Protein AF-A0A524NLH5-F1 (afdb_monomer)

Solvent-accessible surface area (backbone atoms only — not comparable to full-atom values): 4425 Å² total; per-residue (Å²): 73,56,71,72,56,49,50,53,48,39,52,49,44,26,74,75,54,73,43,83,57,46,80,44,81,39,98,87,67,37,41,36,34,34,39,54,46,90,80,50,52,76,66,53,46,49,47,48,53,54,52,28,63,78,66,69,35,34,77,44,81,52,98,66,24,38,36,43,35,76,58,79,73,79,91,128

Mean predicted aligned error: 4.73 Å

Sequence (76 aa):
MNISEAMKLKTKIHASCGIDLKMLDTSEDGLVLYIERKAIDIGAYKLLADYTAQNDLSLQLDIGNFIVSKNALPPH

Radius of gyration: 11.28 Å; Cα contacts (8 Å, |Δi|>4): 107; chains: 1; bounding box: 26×18×30 Å

pLDDT: mean 84.63, std 8.71, range [53.75, 91.94]

Foldseek 3Di:
DDPVVVVVVQVVLCVQQVDRWDWDQDPPQGIKTKDALVVDDPSSVVSVVVVCVVVCWDWDQDPRMTIIGNDPDPDD

Structure (mmCIF, N/CA/C/O backbone):
data_AF-A0A524NLH5-F1
#
_entry.id   AF-A0A524NLH5-F1
#
loop_
_atom_site.group_PDB
_atom_site.id
_atom_site.type_symbol
_atom_site.label_atom_id
_atom_site.label_alt_id
_atom_site.label_comp_id
_atom_site.label_asym_id
_atom_site.label_entity_id
_atom_site.label_seq_id
_atom_site.pdbx_PDB_ins_code
_atom_site.Cartn_x
_atom_site.Cartn_y
_atom_site.Cartn_z
_atom_site.occupancy
_atom_site.B_iso_or_equiv
_atom_site.auth_seq_id
_atom_site.auth_comp_id
_atom_site.auth_asym_id
_atom_site.auth_atom_id
_atom_site.pdbx_PDB_model_num
ATOM 1 N N . MET A 1 1 ? -7.934 -0.232 10.136 1.00 80.81 1 MET A N 1
ATOM 2 C CA . MET A 1 1 ? -9.139 -0.579 9.308 1.00 80.81 1 MET A CA 1
ATOM 3 C C . MET A 1 1 ? -9.667 -1.954 9.713 1.00 80.81 1 MET A C 1
ATOM 5 O O . MET A 1 1 ? -8.958 -2.655 10.422 1.00 80.81 1 MET A O 1
ATOM 9 N N . ASN A 1 2 ? -10.879 -2.360 9.306 1.00 84.31 2 ASN A N 1
ATOM 10 C CA . ASN A 1 2 ? -11.331 -3.745 9.527 1.00 84.31 2 ASN A CA 1
ATOM 11 C C . ASN A 1 2 ? -10.851 -4.698 8.409 1.00 84.31 2 ASN A C 1
ATOM 13 O O . ASN A 1 2 ? -10.389 -4.258 7.354 1.00 84.31 2 ASN A O 1
ATOM 17 N N . ILE A 1 3 ? -10.982 -6.013 8.616 1.00 86.12 3 ILE A N 1
ATOM 18 C CA . ILE A 1 3 ? -10.476 -7.024 7.670 1.00 86.12 3 ILE A CA 1
ATOM 19 C C . ILE A 1 3 ? -11.173 -7.002 6.307 1.00 86.12 3 ILE A C 1
ATOM 21 O O . ILE A 1 3 ? -10.528 -7.191 5.277 1.00 86.12 3 ILE A O 1
ATOM 25 N N . SER A 1 4 ? -12.478 -6.719 6.276 1.00 86.88 4 SER A N 1
ATOM 26 C CA . SER A 1 4 ? -13.240 -6.624 5.027 1.00 86.88 4 SER A CA 1
ATOM 27 C C . SER A 1 4 ? -12.749 -5.452 4.178 1.00 86.88 4 SER A C 1
ATOM 29 O O . SER A 1 4 ? -12.592 -5.570 2.963 1.00 86.88 4 SER A O 1
ATOM 31 N N . GLU A 1 5 ? -12.462 -4.322 4.818 1.00 85.25 5 GLU A N 1
ATOM 32 C CA . GLU A 1 5 ? -11.915 -3.135 4.168 1.00 85.25 5 GLU A CA 1
ATOM 33 C C . GLU A 1 5 ? -10.491 -3.365 3.666 1.00 85.25 5 GLU A C 1
ATOM 35 O O . GLU A 1 5 ? -10.211 -3.051 2.510 1.00 85.25 5 GLU A O 1
ATOM 40 N N . ALA A 1 6 ? -9.626 -3.961 4.492 1.00 87.69 6 ALA A N 1
ATOM 41 C CA . ALA A 1 6 ? -8.251 -4.291 4.123 1.00 87.69 6 ALA A CA 1
ATOM 42 C C . ALA A 1 6 ? -8.204 -5.214 2.901 1.00 87.69 6 ALA A C 1
ATOM 44 O O . ALA A 1 6 ? -7.485 -4.943 1.941 1.00 87.69 6 ALA A O 1
ATOM 45 N N . MET A 1 7 ? -9.044 -6.252 2.880 1.00 90.06 7 MET A N 1
ATOM 46 C CA . MET A 1 7 ? -9.140 -7.183 1.755 1.00 90.06 7 MET A CA 1
ATOM 47 C C . MET A 1 7 ? -9.659 -6.516 0.480 1.00 90.06 7 MET A C 1
ATOM 49 O O . MET A 1 7 ? -9.113 -6.743 -0.603 1.00 90.06 7 MET A O 1
ATOM 53 N N . LYS A 1 8 ? -10.684 -5.658 0.587 1.00 89.06 8 LYS A N 1
ATOM 54 C CA . LYS A 1 8 ? -11.180 -4.874 -0.556 1.00 89.06 8 LYS A CA 1
ATOM 55 C C . LYS A 1 8 ? -10.086 -3.971 -1.111 1.00 89.06 8 LYS A C 1
ATOM 57 O O . LYS A 1 8 ? -9.922 -3.892 -2.326 1.00 89.06 8 LYS A O 1
ATOM 62 N N . LEU A 1 9 ? -9.341 -3.306 -0.233 1.00 87.38 9 LEU A N 1
ATOM 63 C CA . LEU A 1 9 ? -8.290 -2.385 -0.628 1.00 87.38 9 LEU A CA 1
ATOM 64 C C . LEU A 1 9 ? -7.104 -3.117 -1.269 1.00 87.38 9 LEU A C 1
ATOM 66 O O . LEU A 1 9 ? -6.688 -2.740 -2.361 1.00 87.38 9 LEU A O 1
ATOM 70 N N . LYS A 1 10 ? -6.644 -4.215 -0.660 1.00 90.81 10 LYS A N 1
ATOM 71 C CA . LYS A 1 10 ? -5.618 -5.109 -1.213 1.00 90.81 10 LYS A CA 1
ATOM 72 C C . LYS A 1 10 ? -6.001 -5.600 -2.611 1.00 90.81 10 LYS A C 1
ATOM 74 O O . LYS A 1 10 ? -5.201 -5.498 -3.534 1.00 90.81 10 LYS A O 1
ATOM 79 N N . THR A 1 11 ? -7.236 -6.073 -2.784 1.00 90.69 11 THR A N 1
ATOM 80 C CA . THR A 1 11 ? -7.727 -6.576 -4.079 1.00 90.69 11 THR A CA 1
ATOM 81 C C . THR A 1 11 ? -7.754 -5.476 -5.138 1.00 90.69 11 THR A C 1
ATOM 83 O O . THR A 1 11 ? -7.321 -5.700 -6.266 1.00 90.69 11 THR A O 1
ATOM 86 N N . LYS A 1 12 ? -8.228 -4.273 -4.784 1.00 87.12 12 LYS A N 1
ATOM 87 C CA . LYS A 1 12 ? -8.246 -3.134 -5.709 1.00 87.12 12 LYS A CA 1
ATOM 88 C C . LYS A 1 12 ? -6.839 -2.696 -6.107 1.00 87.12 12 LYS A C 1
ATOM 90 O O . LYS A 1 12 ? -6.585 -2.528 -7.290 1.00 87.12 12 LYS A O 1
ATOM 95 N N . ILE A 1 13 ? -5.924 -2.557 -5.149 1.00 86.25 13 ILE A N 1
ATOM 96 C CA . ILE A 1 13 ? -4.542 -2.147 -5.435 1.00 86.25 13 ILE A CA 1
ATOM 97 C C . ILE A 1 13 ? -3.834 -3.197 -6.290 1.00 86.25 13 ILE A C 1
ATOM 99 O O . ILE A 1 13 ? -3.153 -2.833 -7.243 1.00 86.25 13 ILE A O 1
ATOM 103 N N . HIS A 1 14 ? -4.052 -4.485 -6.027 1.00 90.25 14 HIS A N 1
ATOM 104 C CA . HIS A 1 14 ? -3.527 -5.542 -6.883 1.00 90.25 14 HIS A CA 1
ATOM 105 C C . HIS A 1 14 ? -4.082 -5.451 -8.311 1.00 90.25 14 HIS A C 1
ATOM 107 O O . H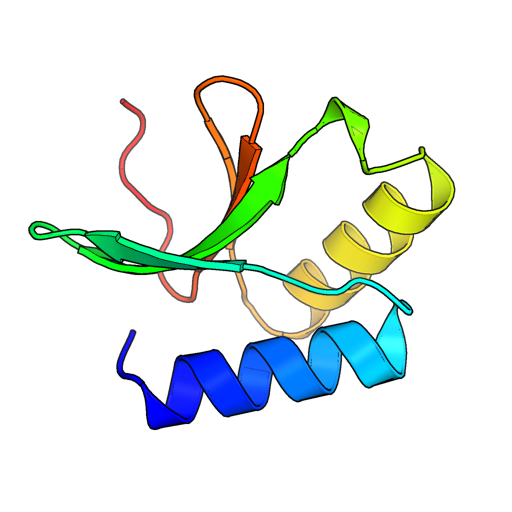IS A 1 14 ? -3.315 -5.479 -9.268 1.00 90.2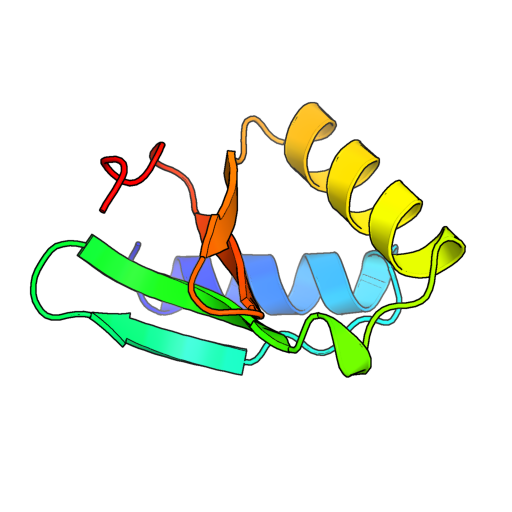5 14 HIS A O 1
ATOM 113 N N . ALA A 1 15 ? -5.395 -5.263 -8.470 1.00 88.19 15 ALA A N 1
ATOM 114 C CA . ALA A 1 15 ? -6.019 -5.129 -9.785 1.00 88.19 15 ALA A CA 1
ATOM 115 C C . ALA A 1 15 ? -5.581 -3.860 -10.543 1.00 88.19 15 ALA A C 1
ATOM 117 O O . ALA A 1 15 ? -5.468 -3.887 -11.765 1.00 88.19 15 ALA A O 1
ATOM 118 N N . SER A 1 16 ? -5.342 -2.753 -9.834 1.00 85.06 16 SER A N 1
ATOM 119 C CA . SER A 1 16 ? -4.974 -1.464 -10.435 1.00 85.06 16 SER A CA 1
ATOM 120 C C . SER A 1 16 ? -3.473 -1.304 -10.672 1.00 85.06 16 SER A C 1
ATOM 122 O O . SER A 1 16 ? -3.079 -0.687 -11.656 1.00 85.06 16 SER A O 1
ATOM 124 N N . CYS A 1 17 ? -2.640 -1.829 -9.774 1.00 83.62 17 CYS A N 1
ATOM 125 C CA . CYS A 1 17 ? -1.197 -1.579 -9.753 1.00 83.62 17 CYS A CA 1
ATOM 126 C C . CYS A 1 17 ? -0.354 -2.848 -9.957 1.00 83.62 17 CYS A C 1
ATOM 128 O O . CYS A 1 17 ? 0.860 -2.742 -10.086 1.00 83.62 17 CYS A O 1
ATOM 130 N N . GLY A 1 18 ? -0.949 -4.048 -9.936 1.00 85.69 18 GLY A N 1
ATOM 131 C CA . GLY A 1 18 ? -0.212 -5.320 -9.959 1.00 85.69 18 GLY A CA 1
ATOM 132 C C . GLY A 1 18 ? 0.566 -5.616 -8.670 1.00 85.69 18 GLY A C 1
ATOM 133 O O . GLY A 1 18 ? 1.375 -6.539 -8.634 1.00 85.69 18 GLY A O 1
ATOM 134 N N . ILE A 1 19 ? 0.338 -4.839 -7.607 1.00 87.12 19 ILE A N 1
ATOM 135 C CA . ILE A 1 19 ? 1.087 -4.911 -6.349 1.00 87.12 19 ILE A CA 1
ATOM 136 C C . ILE A 1 19 ? 0.345 -5.809 -5.361 1.00 87.12 19 ILE A C 1
ATOM 138 O O . ILE A 1 19 ? -0.815 -5.551 -5.037 1.00 87.12 19 ILE A O 1
ATOM 142 N N . ASP A 1 20 ? 1.009 -6.846 -4.850 1.00 88.56 20 ASP A N 1
ATOM 143 C CA . ASP A 1 20 ? 0.471 -7.643 -3.747 1.00 88.56 20 ASP A CA 1
ATOM 144 C C . ASP A 1 20 ? 0.862 -7.027 -2.399 1.00 88.56 20 ASP A C 1
ATOM 146 O O . ASP A 1 20 ? 2.019 -7.064 -1.978 1.00 88.56 20 ASP A O 1
ATOM 150 N N . LEU A 1 21 ? -0.121 -6.432 -1.726 1.00 89.19 21 LEU A N 1
ATOM 151 C CA . LEU A 1 21 ? 0.063 -5.865 -0.396 1.00 89.19 21 LEU A CA 1
ATOM 152 C C . LEU A 1 21 ? -0.045 -6.953 0.671 1.00 89.19 21 LEU A C 1
ATOM 154 O O . LEU A 1 21 ? -0.946 -7.797 0.644 1.00 89.19 21 LEU A O 1
ATOM 158 N N . LYS A 1 22 ? 0.837 -6.901 1.665 1.00 91.56 22 LYS A N 1
ATOM 159 C CA . LYS A 1 22 ? 0.725 -7.703 2.883 1.00 91.56 22 LYS A CA 1
ATOM 160 C C . LYS A 1 22 ? -0.203 -6.991 3.870 1.00 91.56 22 LYS A C 1
ATOM 162 O O . LYS A 1 22 ? -0.353 -5.774 3.830 1.00 91.56 22 LYS A O 1
ATOM 167 N N . MET A 1 23 ? -0.857 -7.757 4.733 1.00 90.94 23 MET A N 1
ATOM 168 C CA . MET A 1 23 ? -1.692 -7.235 5.816 1.00 90.94 23 MET A CA 1
ATOM 169 C C . MET A 1 23 ? -0.951 -7.411 7.132 1.00 90.94 23 MET A C 1
ATOM 171 O O . MET A 1 23 ? -0.451 -8.502 7.401 1.00 90.94 23 MET A O 1
ATOM 175 N N . LEU A 1 24 ? -0.906 -6.360 7.939 1.00 87.44 24 LEU A N 1
ATOM 176 C CA . LEU A 1 24 ? -0.392 -6.400 9.301 1.00 87.44 24 LEU A CA 1
ATOM 177 C C . LEU A 1 24 ? -1.508 -5.969 10.239 1.00 87.44 24 LEU A C 1
ATOM 179 O O . LEU A 1 24 ? -2.147 -4.952 9.992 1.00 87.44 24 LEU A O 1
ATOM 183 N N . ASP A 1 25 ? -1.751 -6.746 11.285 1.00 82.94 25 ASP A N 1
ATOM 184 C CA . ASP A 1 25 ? -2.641 -6.338 12.367 1.00 82.94 25 ASP A CA 1
ATOM 185 C C . ASP A 1 25 ? -1.799 -5.614 13.418 1.00 82.94 25 ASP A C 1
ATOM 187 O O . ASP A 1 25 ? -0.931 -6.230 14.043 1.00 82.94 25 ASP A O 1
ATOM 191 N N . THR A 1 26 ? -1.979 -4.300 13.545 1.00 73.44 26 THR A N 1
ATOM 192 C CA . THR A 1 26 ? -1.313 -3.506 14.575 1.00 73.44 26 THR A CA 1
ATOM 193 C C . THR A 1 26 ? -2.275 -3.308 15.737 1.00 73.44 26 THR A C 1
ATOM 195 O O . THR A 1 26 ? -3.453 -2.996 15.566 1.00 73.44 26 THR A O 1
ATOM 198 N N . SER A 1 27 ? -1.779 -3.493 16.958 1.00 68.06 27 SER A N 1
ATOM 199 C CA . SER A 1 27 ? -2.588 -3.354 18.172 1.00 68.06 27 SER A CA 1
ATOM 200 C C . SER A 1 27 ? -3.123 -1.934 18.393 1.00 68.06 27 SER A C 1
ATOM 202 O O . SER A 1 27 ? -4.114 -1.777 19.101 1.00 68.06 27 SER A O 1
ATOM 204 N N . GLU A 1 28 ? -2.484 -0.917 17.805 1.00 67.62 28 GLU A N 1
ATOM 205 C CA . GLU A 1 28 ? -2.837 0.500 17.981 1.00 67.62 28 GLU A CA 1
ATOM 206 C C . GLU A 1 28 ? -3.725 1.052 16.849 1.00 67.62 28 GLU A C 1
ATOM 208 O O . GLU A 1 28 ? -4.683 1.771 17.132 1.00 67.62 28 GLU A O 1
ATOM 213 N N . ASP A 1 29 ? -3.498 0.659 15.589 1.00 64.69 29 ASP A N 1
ATOM 214 C CA . ASP A 1 29 ? -4.210 1.208 14.414 1.00 64.69 29 ASP A CA 1
ATOM 215 C C . ASP A 1 29 ? -5.132 0.188 13.712 1.00 64.69 29 ASP A C 1
ATOM 217 O O . ASP A 1 29 ? -5.812 0.481 12.709 1.00 64.69 29 ASP A O 1
ATOM 221 N N . GLY A 1 30 ? -5.191 -1.026 14.261 1.00 78.06 30 GLY A N 1
ATOM 222 C CA . GLY A 1 30 ? -5.859 -2.183 13.684 1.00 78.06 30 GLY A CA 1
ATOM 223 C C . GLY A 1 30 ? -5.127 -2.696 12.446 1.00 78.06 30 GLY A C 1
ATOM 224 O O . GLY A 1 30 ? -3.914 -2.584 12.306 1.00 78.06 30 GLY A O 1
ATOM 225 N N . LEU A 1 31 ? -5.869 -3.246 11.483 1.00 85.50 31 LEU A N 1
ATOM 226 C CA . LEU A 1 31 ? -5.239 -3.728 10.255 1.00 85.50 31 LEU A CA 1
ATOM 227 C C . LEU A 1 31 ? -4.684 -2.562 9.431 1.00 85.50 31 LEU A C 1
ATOM 229 O O . LEU A 1 31 ? -5.383 -1.570 9.222 1.00 85.50 31 LEU A O 1
ATOM 233 N N . VAL A 1 32 ? -3.473 -2.725 8.909 1.00 88.50 32 VAL A N 1
ATOM 234 C CA . VAL A 1 32 ? -2.836 -1.873 7.901 1.00 88.50 32 VAL A CA 1
ATOM 235 C C . VAL A 1 32 ? -2.361 -2.734 6.733 1.00 88.50 32 VAL A C 1
ATOM 237 O O . VAL A 1 32 ? -2.114 -3.936 6.880 1.00 88.50 32 VAL A O 1
ATOM 240 N N . LEU A 1 33 ? -2.252 -2.135 5.549 1.00 90.69 33 LEU A N 1
ATOM 241 C CA . LEU A 1 33 ? -1.620 -2.792 4.411 1.00 90.69 33 LEU A CA 1
ATOM 242 C C . LEU A 1 33 ? -0.189 -2.299 4.287 1.00 90.69 33 LEU A C 1
ATOM 244 O O . LEU A 1 33 ? 0.054 -1.108 4.428 1.00 90.69 33 LEU A O 1
ATOM 248 N N . TYR A 1 34 ? 0.749 -3.187 3.993 1.00 91.94 34 TYR A N 1
ATOM 249 C CA . TYR A 1 34 ? 2.143 -2.807 3.846 1.00 91.94 34 TYR A CA 1
ATOM 250 C C . TYR A 1 34 ? 2.840 -3.565 2.727 1.00 91.94 34 TYR A C 1
ATOM 252 O O . TYR A 1 34 ? 2.421 -4.643 2.297 1.00 91.94 34 TYR A O 1
ATOM 260 N N . ILE A 1 35 ? 3.936 -2.984 2.262 1.00 91.94 35 ILE A N 1
ATOM 261 C CA . ILE A 1 35 ? 4.820 -3.580 1.275 1.00 91.94 35 ILE A CA 1
ATOM 262 C C . ILE A 1 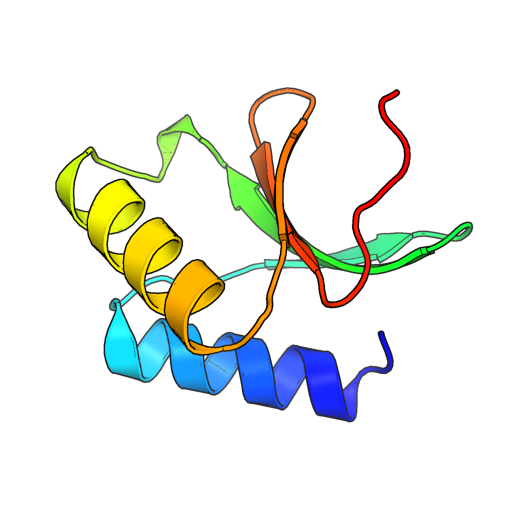35 ? 6.244 -3.081 1.493 1.00 91.94 35 ILE A C 1
ATOM 264 O O . ILE A 1 35 ? 6.490 -1.905 1.748 1.00 91.94 35 ILE A O 1
ATOM 268 N N . GLU A 1 36 ? 7.198 -3.995 1.388 1.00 90.44 36 GLU A N 1
ATOM 269 C CA . GLU A 1 36 ? 8.613 -3.690 1.554 1.00 90.44 36 GLU A CA 1
ATOM 270 C C . GLU A 1 36 ? 9.075 -2.705 0.477 1.00 90.44 36 GLU A C 1
ATOM 272 O O . GLU A 1 36 ? 8.896 -2.944 -0.717 1.00 90.44 36 GLU A O 1
ATOM 277 N N . ARG A 1 37 ? 9.742 -1.616 0.880 1.00 88.56 37 ARG A N 1
ATOM 278 C CA . ARG A 1 37 ? 10.250 -0.594 -0.052 1.00 88.56 37 ARG A CA 1
ATOM 279 C C . ARG A 1 37 ? 11.136 -1.195 -1.139 1.00 88.56 37 ARG A C 1
ATOM 281 O O . ARG A 1 37 ? 11.117 -0.728 -2.269 1.00 88.56 37 ARG A O 1
ATOM 288 N N . LYS A 1 38 ? 11.918 -2.224 -0.799 1.00 88.06 38 LYS A N 1
ATOM 289 C CA . LYS A 1 38 ? 12.820 -2.911 -1.738 1.00 88.06 38 LYS A CA 1
ATOM 290 C C . LYS A 1 38 ? 12.079 -3.699 -2.822 1.00 88.06 38 LYS A C 1
ATOM 292 O O . LYS A 1 38 ? 12.677 -3.982 -3.852 1.00 88.06 38 LYS A O 1
ATOM 297 N N . ALA A 1 39 ? 10.818 -4.055 -2.587 1.00 85.06 39 ALA A N 1
ATOM 298 C CA . ALA A 1 39 ? 9.977 -4.767 -3.543 1.00 85.06 39 ALA A CA 1
ATOM 299 C C . ALA A 1 39 ? 9.236 -3.819 -4.504 1.00 8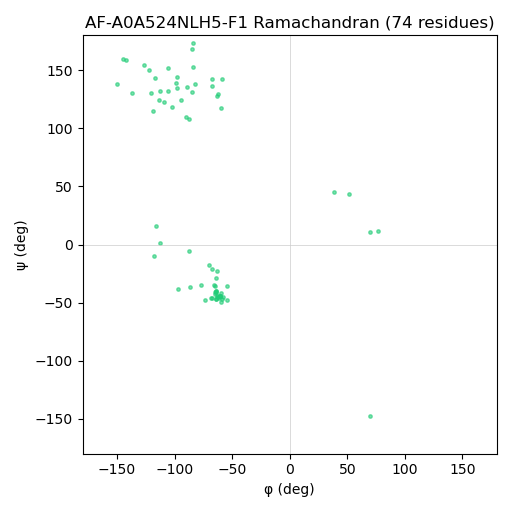5.06 39 ALA A 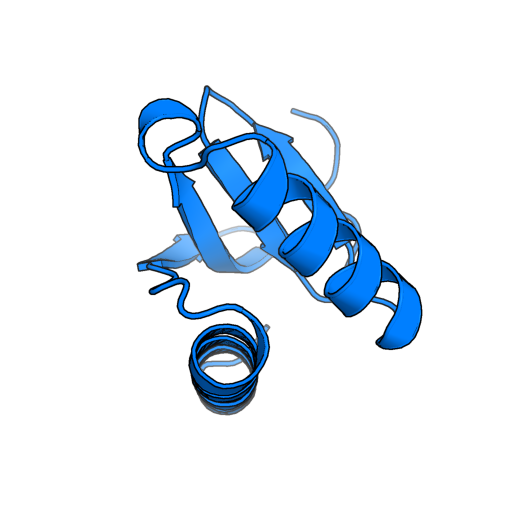C 1
ATOM 301 O O . ALA A 1 39 ? 8.564 -4.289 -5.417 1.00 85.06 39 ALA A O 1
ATOM 302 N N . ILE A 1 40 ? 9.346 -2.500 -4.304 1.00 86.50 40 ILE A N 1
ATOM 303 C CA . ILE A 1 40 ? 8.683 -1.484 -5.121 1.00 86.50 40 ILE A CA 1
ATOM 304 C C . ILE A 1 40 ? 9.711 -0.753 -5.978 1.00 86.50 40 ILE A C 1
ATOM 306 O O . ILE A 1 40 ? 10.640 -0.127 -5.467 1.00 86.50 40 ILE A O 1
ATOM 310 N N . ASP A 1 41 ? 9.499 -0.782 -7.292 1.00 88.38 41 ASP A N 1
ATOM 311 C CA . ASP A 1 41 ? 10.183 0.110 -8.221 1.00 88.38 41 ASP A CA 1
ATOM 312 C C . ASP A 1 41 ? 9.485 1.482 -8.322 1.00 88.38 41 ASP A C 1
ATOM 314 O O . ASP A 1 41 ? 8.411 1.723 -7.767 1.00 88.38 41 ASP A O 1
ATOM 318 N N . ILE A 1 42 ? 10.106 2.418 -9.043 1.00 87.69 42 ILE A N 1
ATOM 319 C CA . ILE A 1 42 ? 9.589 3.787 -9.165 1.00 87.69 42 ILE A CA 1
ATOM 320 C C . ILE A 1 42 ? 8.229 3.863 -9.882 1.00 87.69 42 ILE A C 1
ATOM 322 O O . ILE A 1 42 ? 7.441 4.766 -9.601 1.00 87.69 42 ILE A O 1
ATOM 326 N N . GLY A 1 43 ? 7.940 2.927 -10.791 1.00 87.25 43 GLY A N 1
ATOM 327 C CA . GLY A 1 43 ? 6.676 2.867 -11.521 1.00 87.25 43 GLY A CA 1
ATOM 328 C C . GLY A 1 43 ? 5.544 2.380 -10.624 1.00 87.25 43 GLY A C 1
ATOM 329 O O . GLY A 1 43 ? 4.506 3.034 -10.529 1.00 87.25 43 GLY A O 1
ATOM 330 N N . ALA A 1 44 ? 5.782 1.290 -9.898 1.00 87.06 44 ALA A N 1
ATOM 331 C CA . ALA A 1 44 ? 4.877 0.748 -8.894 1.00 87.06 44 ALA A CA 1
ATOM 332 C C . ALA A 1 44 ? 4.603 1.764 -7.774 1.00 87.06 44 ALA A C 1
ATOM 334 O O . ALA A 1 44 ? 3.450 1.951 -7.388 1.00 87.06 44 ALA A O 1
ATOM 335 N N . TYR A 1 45 ? 5.631 2.483 -7.305 1.00 90.12 45 TYR A N 1
ATOM 336 C CA . TYR A 1 45 ? 5.458 3.562 -6.329 1.00 90.12 45 TYR A CA 1
ATOM 337 C C . TYR A 1 45 ? 4.526 4.652 -6.857 1.00 90.12 45 TYR A C 1
ATOM 339 O O . TYR A 1 45 ? 3.610 5.065 -6.153 1.00 90.12 45 TYR A O 1
ATOM 347 N N . LYS A 1 46 ? 4.735 5.100 -8.101 1.00 91.31 46 LYS A N 1
ATOM 348 C CA . LYS A 1 46 ? 3.909 6.148 -8.705 1.00 91.31 46 LYS A CA 1
ATOM 349 C C . LYS A 1 46 ? 2.449 5.710 -8.839 1.00 91.31 46 LYS A C 1
ATOM 351 O O . LYS A 1 46 ? 1.566 6.461 -8.447 1.00 91.31 46 LYS A O 1
ATOM 356 N N . LEU A 1 47 ? 2.202 4.487 -9.313 1.00 89.62 47 LEU A N 1
ATOM 357 C CA . LEU A 1 47 ? 0.849 3.929 -9.408 1.00 89.62 47 LEU A CA 1
ATOM 358 C C . LEU A 1 47 ? 0.170 3.836 -8.038 1.00 89.62 47 LEU A C 1
ATOM 360 O O . LEU A 1 47 ? -0.990 4.220 -7.898 1.00 89.62 47 LEU A O 1
ATOM 364 N N . LEU A 1 48 ? 0.900 3.367 -7.023 1.00 89.62 48 LEU A N 1
ATOM 365 C CA . LEU A 1 48 ? 0.390 3.275 -5.660 1.00 89.62 48 LEU A CA 1
ATOM 366 C C . LEU A 1 48 ? 0.070 4.662 -5.090 1.00 89.62 48 LEU A C 1
ATOM 368 O O . LEU A 1 48 ? -1.016 4.852 -4.549 1.00 89.62 48 LEU A O 1
ATOM 372 N N . ALA A 1 49 ? 0.977 5.627 -5.253 1.00 91.00 49 ALA A N 1
ATOM 373 C CA . ALA A 1 49 ? 0.799 7.003 -4.804 1.00 91.00 49 ALA A CA 1
ATOM 374 C C . ALA A 1 49 ? -0.422 7.658 -5.470 1.00 91.00 49 ALA A C 1
ATOM 376 O O . ALA A 1 49 ? -1.298 8.166 -4.768 1.00 91.00 49 ALA A O 1
ATOM 377 N N . ASP A 1 50 ? -0.531 7.560 -6.799 1.00 90.50 50 ASP A N 1
ATOM 378 C CA . ASP A 1 50 ? -1.656 8.096 -7.570 1.00 90.50 50 ASP A CA 1
ATOM 379 C C . ASP A 1 50 ? -2.983 7.455 -7.129 1.00 90.50 50 ASP A C 1
ATOM 381 O O . ASP A 1 50 ? -3.970 8.155 -6.894 1.00 90.50 50 ASP A O 1
ATOM 385 N N . TYR A 1 51 ?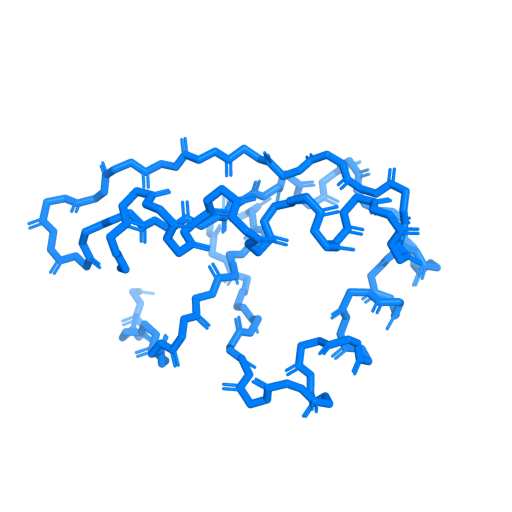 -3.007 6.130 -6.947 1.00 88.75 51 TYR A N 1
ATOM 386 C CA . TYR A 1 51 ? -4.193 5.417 -6.475 1.00 88.75 51 TYR A CA 1
ATOM 387 C C . TYR A 1 51 ? -4.600 5.852 -5.062 1.00 88.75 51 TYR A C 1
ATOM 389 O O . T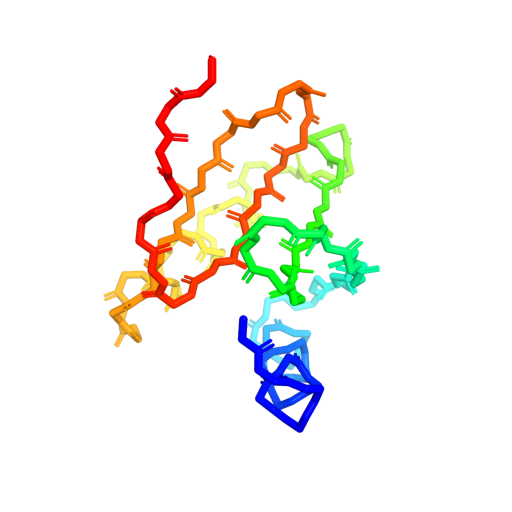YR A 1 51 ? -5.784 6.086 -4.805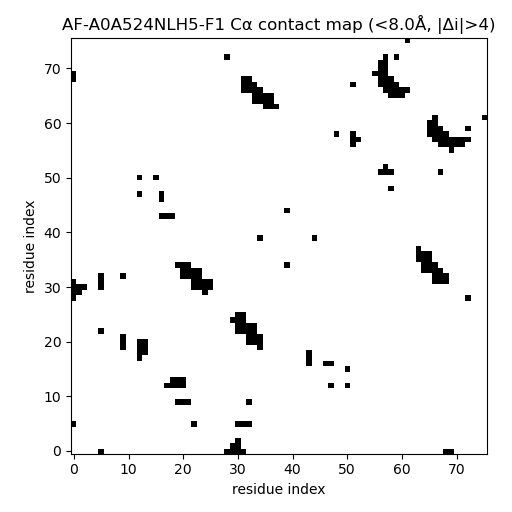 1.00 88.75 51 TYR A O 1
ATOM 397 N N . THR A 1 52 ? -3.636 5.963 -4.140 1.00 88.75 52 THR A N 1
ATOM 398 C CA . THR A 1 52 ? -3.918 6.382 -2.760 1.00 88.75 52 THR A CA 1
ATOM 399 C C . THR A 1 52 ? -4.457 7.807 -2.699 1.00 88.75 52 THR A C 1
ATOM 401 O O . THR A 1 52 ? -5.455 8.033 -2.019 1.00 88.75 52 THR A O 1
ATOM 404 N N . ALA A 1 53 ? -3.905 8.728 -3.495 1.00 89.69 53 ALA A N 1
ATOM 405 C CA . ALA A 1 53 ? -4.392 10.100 -3.592 1.00 89.69 53 ALA A CA 1
ATOM 406 C C . ALA A 1 53 ? -5.821 10.185 -4.160 1.00 89.69 53 ALA A C 1
ATOM 408 O O . ALA A 1 53 ? -6.631 10.958 -3.664 1.00 89.69 53 ALA A O 1
ATOM 409 N N . GLN A 1 54 ? -6.162 9.369 -5.164 1.00 88.38 54 GLN A N 1
ATOM 410 C CA . GLN A 1 54 ? -7.505 9.350 -5.769 1.00 88.38 54 GLN A CA 1
ATOM 411 C C . GLN A 1 54 ? -8.599 8.767 -4.862 1.00 88.38 54 GLN A C 1
ATOM 413 O O . GLN A 1 54 ? -9.781 8.946 -5.144 1.00 88.38 54 GLN A O 1
ATOM 418 N N . ASN A 1 55 ? -8.225 8.021 -3.820 1.00 84.56 55 ASN A N 1
ATOM 419 C CA . ASN A 1 55 ? -9.160 7.306 -2.947 1.00 84.56 55 ASN A CA 1
ATOM 420 C C . ASN A 1 55 ? -9.136 7.821 -1.498 1.00 84.56 55 ASN A C 1
ATOM 422 O O . ASN A 1 55 ? -9.617 7.113 -0.612 1.00 84.56 55 ASN A O 1
ATOM 426 N N . ASP A 1 56 ? -8.565 9.008 -1.260 1.00 85.19 56 ASP A N 1
ATOM 427 C CA . ASP A 1 56 ? -8.402 9.608 0.071 1.00 85.19 56 ASP A CA 1
ATOM 428 C C . ASP A 1 56 ? -7.728 8.649 1.074 1.00 85.19 56 ASP A C 1
ATOM 430 O O . ASP A 1 56 ? -8.156 8.487 2.218 1.00 85.19 56 ASP A O 1
ATOM 434 N N . LEU A 1 57 ? -6.676 7.961 0.622 1.00 87.38 57 LEU A N 1
ATOM 435 C CA . LEU A 1 57 ? -5.875 7.047 1.435 1.00 87.38 57 LEU A CA 1
ATOM 436 C C . LEU A 1 57 ? -4.530 7.675 1.786 1.00 87.38 57 LEU A C 1
ATOM 438 O O . LEU A 1 57 ? -3.964 8.458 1.024 1.00 87.38 57 LEU A O 1
ATOM 442 N N . SER A 1 58 ? -3.979 7.260 2.921 1.00 88.25 58 SER A N 1
ATOM 443 C CA . SER A 1 58 ? -2.622 7.609 3.322 1.00 88.25 58 SER A CA 1
ATOM 444 C C . SER A 1 58 ? -1.632 6.574 2.790 1.00 88.25 58 SER A C 1
ATOM 446 O O . SER A 1 58 ? -1.874 5.371 2.898 1.00 88.25 58 SER A O 1
ATOM 448 N N . LEU A 1 59 ? -0.519 7.057 2.236 1.00 90.06 59 LEU A N 1
ATOM 449 C CA . LEU A 1 59 ? 0.668 6.276 1.902 1.00 90.06 59 LEU A CA 1
ATOM 450 C C . LEU A 1 59 ? 1.843 6.840 2.704 1.00 90.06 59 LEU A C 1
ATOM 452 O O . LEU A 1 59 ? 2.244 7.982 2.488 1.00 90.06 59 LEU A O 1
ATOM 456 N N . GLN A 1 60 ? 2.390 6.050 3.621 1.00 89.69 60 GLN A N 1
ATOM 457 C CA . GLN A 1 60 ? 3.495 6.460 4.488 1.00 89.69 60 GLN A CA 1
ATOM 458 C C . GLN A 1 60 ? 4.687 5.524 4.327 1.00 89.69 60 GLN A C 1
ATOM 460 O O . GLN A 1 60 ? 4.514 4.349 4.016 1.00 89.69 60 GLN A O 1
ATOM 465 N N . LEU A 1 61 ? 5.901 6.038 4.516 1.00 88.19 61 LEU A N 1
ATOM 466 C CA . LEU A 1 61 ? 7.109 5.220 4.574 1.00 88.19 61 LEU A CA 1
ATOM 467 C C . LEU A 1 61 ? 7.518 5.072 6.037 1.00 88.19 61 LEU A C 1
ATOM 469 O O . LEU A 1 61 ? 7.875 6.066 6.661 1.00 88.19 61 LEU A O 1
ATOM 473 N N . ASP A 1 62 ? 7.527 3.842 6.536 1.00 84.44 62 ASP A N 1
ATOM 474 C CA . ASP A 1 62 ? 7.894 3.526 7.912 1.00 84.44 62 ASP A CA 1
ATOM 475 C C . ASP A 1 62 ? 8.788 2.280 7.979 1.00 84.44 62 ASP A C 1
ATOM 477 O O . ASP A 1 62 ? 8.513 1.269 7.334 1.00 84.44 62 ASP A O 1
ATOM 481 N N . ILE A 1 63 ? 9.907 2.379 8.706 1.00 83.00 63 ILE A N 1
ATOM 482 C CA . ILE A 1 63 ? 10.932 1.326 8.896 1.00 83.00 63 ILE A CA 1
ATOM 483 C C . ILE A 1 63 ? 11.193 0.506 7.605 1.00 83.00 63 ILE A C 1
ATOM 485 O O . ILE A 1 63 ? 11.249 -0.722 7.583 1.00 83.00 63 ILE A O 1
ATOM 489 N N . GLY A 1 64 ? 11.338 1.188 6.462 1.00 85.88 64 GLY A N 1
ATOM 490 C CA . GLY A 1 64 ? 11.633 0.540 5.176 1.00 85.88 64 GLY A CA 1
ATOM 491 C C . GLY A 1 64 ? 10.457 -0.173 4.494 1.00 85.88 64 GLY A C 1
ATOM 492 O O . GLY A 1 64 ? 10.677 -0.866 3.499 1.00 85.88 64 GLY A O 1
ATOM 493 N N . ASN A 1 65 ? 9.229 0.028 4.961 1.00 89.62 65 ASN A N 1
ATOM 494 C CA . ASN A 1 65 ? 7.992 -0.428 4.339 1.00 89.62 65 ASN A CA 1
ATOM 495 C C . ASN A 1 65 ? 7.131 0.769 3.945 1.00 89.62 65 ASN A C 1
ATOM 497 O O . ASN A 1 65 ? 7.068 1.766 4.656 1.00 89.62 65 ASN A O 1
ATOM 501 N N . PHE A 1 66 ? 6.439 0.662 2.819 1.00 91.12 66 PHE A N 1
ATOM 502 C CA . PHE A 1 66 ? 5.323 1.545 2.539 1.00 91.12 66 PHE A CA 1
ATOM 503 C C . PHE A 1 66 ? 4.071 0.986 3.198 1.00 91.12 66 PHE A C 1
ATOM 505 O O . PHE A 1 66 ? 3.763 -0.194 3.029 1.00 91.12 66 PHE A O 1
ATOM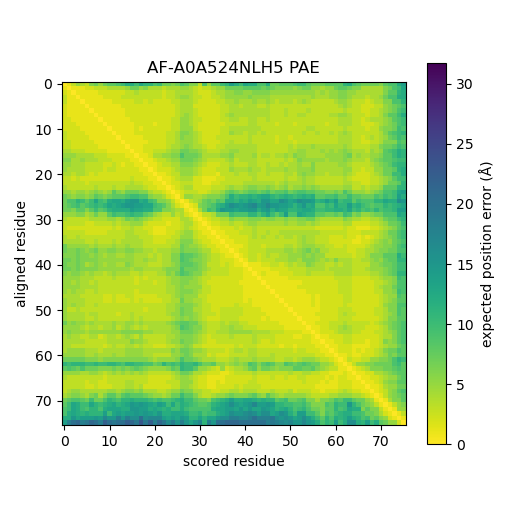 512 N N . ILE A 1 67 ? 3.358 1.836 3.924 1.00 90.69 67 ILE A N 1
ATOM 513 C CA . ILE A 1 67 ? 2.124 1.516 4.627 1.00 90.69 67 ILE A CA 1
ATOM 514 C C . ILE A 1 67 ? 0.976 2.271 3.966 1.00 90.69 67 ILE A C 1
ATOM 516 O O . ILE A 1 67 ? 1.075 3.470 3.711 1.00 90.69 67 ILE A O 1
ATOM 520 N N . VAL A 1 68 ? -0.111 1.554 3.689 1.00 89.56 68 VAL A N 1
ATOM 521 C CA . VAL A 1 68 ? -1.361 2.086 3.154 1.00 89.56 68 VAL A CA 1
ATOM 522 C C . VAL A 1 68 ? -2.463 1.936 4.195 1.00 89.56 68 VAL A C 1
ATOM 524 O O . VAL A 1 68 ? -2.770 0.832 4.661 1.00 89.56 68 VAL A O 1
ATOM 527 N N . SER A 1 69 ? -3.104 3.053 4.522 1.00 85.88 69 SER A N 1
ATOM 528 C CA . SER A 1 69 ? -4.146 3.137 5.545 1.00 85.88 69 SER A CA 1
ATOM 529 C C . SER A 1 69 ? -5.229 4.154 5.166 1.00 85.88 69 SER A C 1
ATOM 531 O O . SER A 1 69 ? -5.024 5.030 4.331 1.00 85.88 69 SER A O 1
ATOM 533 N N . LYS A 1 70 ? -6.421 4.035 5.769 1.00 79.50 70 LYS A N 1
ATOM 534 C CA . LYS A 1 70 ? -7.491 5.047 5.632 1.00 79.50 70 LYS A CA 1
ATOM 535 C C . LYS A 1 70 ? -7.237 6.290 6.484 1.00 79.50 70 LYS A C 1
ATOM 537 O O . LYS A 1 70 ? -7.596 7.388 6.089 1.00 79.50 70 LYS A O 1
ATOM 542 N N . ASN A 1 71 ? -6.639 6.100 7.654 1.00 72.88 71 ASN A N 1
ATOM 543 C CA . ASN A 1 71 ? -6.262 7.190 8.541 1.00 72.88 71 ASN A CA 1
ATOM 544 C C . ASN A 1 71 ? -4.783 7.488 8.325 1.00 72.88 71 ASN A C 1
ATOM 546 O O . ASN A 1 71 ? -4.005 6.556 8.109 1.00 72.88 71 ASN A O 1
ATOM 550 N N . ALA A 1 72 ? -4.388 8.757 8.409 1.00 63.44 72 ALA A N 1
ATOM 551 C CA . ALA A 1 72 ? -2.979 9.075 8.584 1.00 63.44 72 ALA A CA 1
ATOM 552 C C . ALA A 1 72 ? -2.522 8.419 9.893 1.00 63.44 72 ALA A C 1
ATOM 554 O O . ALA A 1 72 ? -3.077 8.721 10.950 1.00 63.44 72 ALA A O 1
ATOM 555 N N . LEU A 1 73 ? -1.576 7.486 9.801 1.00 64.69 73 LEU A N 1
ATOM 556 C CA . LEU A 1 73 ? -0.942 6.929 10.988 1.00 64.69 73 LEU A CA 1
ATOM 557 C C . LEU A 1 73 ? -0.102 8.041 11.633 1.00 64.69 73 LEU A C 1
ATOM 559 O O . LEU A 1 73 ? 0.442 8.885 10.901 1.00 64.69 73 LEU A O 1
ATOM 563 N N . PRO A 1 74 ? -0.048 8.108 12.971 1.00 59.06 74 PRO A N 1
ATOM 564 C CA . PRO A 1 74 ? 0.842 9.036 13.649 1.00 59.06 74 PRO A CA 1
ATOM 565 C C . PRO A 1 74 ? 2.298 8.760 13.231 1.00 59.06 74 PRO A C 1
ATOM 567 O O . PRO A 1 74 ? 2.667 7.603 13.037 1.00 59.06 74 PRO A O 1
ATOM 570 N N . PRO A 1 75 ? 3.137 9.799 13.062 1.00 54.56 75 PRO A N 1
ATOM 571 C CA . PRO A 1 75 ? 4.557 9.590 12.813 1.00 54.56 75 PRO A CA 1
ATOM 572 C C . PRO A 1 75 ? 5.190 8.903 14.033 1.00 54.56 75 PRO A C 1
ATOM 574 O O . PRO A 1 75 ? 5.025 9.391 15.155 1.00 54.56 75 PRO A O 1
ATOM 577 N N . HIS A 1 76 ? 5.893 7.793 13.803 1.00 53.75 76 HIS A N 1
ATOM 578 C CA . HIS A 1 76 ? 6.721 7.113 14.802 1.00 53.75 76 HIS A CA 1
ATOM 579 C C . HIS A 1 76 ? 8.176 7.590 14.739 1.00 53.75 76 HIS A C 1
ATOM 581 O O . HIS A 1 76 ? 8.678 7.849 13.619 1.00 53.75 76 HIS A O 1
#

Secondary structure (DSSP, 8-state):
--HHHHHHHHHHHHHHH----EEEEETTTEEEEEEEGGG--HHHHHHHHHHHHHTT-EEEEETTEEEEESSPPPP-

Nearest PDB structures (foldseek):
  5gvx-assembly1_A  TM=6.134E-01  e=3.827E-01  Mycobacterium tuberculosis H37Rv
  8scb-assembly1_KK  TM=3.963E-01  e=1.022E+00  Oryctolagus cuniculus
  9g8m-assembly1_SK  TM=3.553E-01  e=1.091E+00  Homo sapiens
  7oyb-assembly1_K2  TM=3.350E-01  e=2.730E+00  Danio rerio
  1w7p-assembly1_A  TM=3.762E-01  e=4.923E+00  Saccharomyces cerevisiae